Protein AF-A0AAN8JQV7-F1 (afdb_monomer)

Mean predicted aligned error: 6.46 Å

Foldseek 3Di:
DLLVLLLVLDPLCVPQPDPVRVVVSVVVSVVSVVQVVLVVVLLVVVCVPFVWDDDPQKIWGWDADPVLFWIKIWIWGADSNFRFQTDIDIDTDTDDDDCVVVRVVLSVQGGGCSSVSNNVSVNVRSVD

Organism: Patella caerulea (NCBI:txid87958)

Secondary structure (DSSP, 8-state):
-HHHHHHHHS-HHHHH-STTSHHHHHHHHHHHHHHHHHHHHHHHHHHHHH--EEETTEEEEEEEETTTTEEEEEEEE--SS-TTS-EEEEEEEES---GGGTHHHHHT--STTHHHHHHHHHHHHHT-

Nearest PDB structures (foldseek):
  8ppr-assembly1_K  TM=8.477E-01  e=1.031E-04  Homo sapiens
  1phs-assembly1_A  TM=6.779E-01  e=2.663E+00  Phaseolus vulgaris
  6jzw-assembly2_B  TM=2.744E-01  e=1.046E+00  Bacillus subtilis subsp. subtilis str. 168
  1yem-assembly1_A  TM=4.996E-01  e=7.220E+00  Pyrococcus furiosus DSM 3638
  2dc4-assembly1_B  TM=3.889E-01  e=4.385E+00  Pyrococcus horikoshii

pLDDT: mean 84.39, std 7.38, range [56.59, 93.44]

Structure (mmCIF, N/CA/C/O backbone):
data_AF-A0AAN8JQV7-F1
#
_entry.id   AF-A0AAN8JQV7-F1
#
loop_
_atom_site.group_PDB
_atom_site.id
_atom_site.type_symbol
_atom_site.label_atom_id
_atom_site.label_alt_id
_atom_site.label_comp_id
_atom_site.label_asym_id
_atom_site.label_entity_id
_atom_site.label_seq_id
_atom_site.pdbx_PDB_ins_code
_atom_site.Cartn_x
_atom_site.Cartn_y
_atom_site.Cartn_z
_atom_site.occupancy
_atom_site.B_iso_or_equiv
_atom_site.auth_seq_id
_atom_site.auth_comp_id
_atom_site.auth_asym_id
_atom_site.auth_atom_id
_atom_site.pdbx_PDB_model_num
ATOM 1 N N . MET A 1 1 ? -1.887 1.159 -16.035 1.00 77.19 1 MET A N 1
ATOM 2 C CA . MET A 1 1 ? -1.393 2.533 -16.271 1.00 77.19 1 MET A CA 1
ATOM 3 C C . MET A 1 1 ? -0.115 2.802 -15.486 1.00 77.19 1 MET A C 1
ATOM 5 O O . MET A 1 1 ? 0.888 3.054 -16.128 1.00 77.19 1 MET A O 1
ATOM 9 N N . LEU A 1 2 ? -0.090 2.581 -14.161 1.00 82.19 2 LEU A N 1
ATOM 10 C CA . LEU A 1 2 ? 1.068 2.847 -13.283 1.00 82.19 2 LEU A CA 1
ATOM 11 C C . LEU A 1 2 ? 2.449 2.407 -13.824 1.00 82.19 2 LEU A C 1
ATOM 13 O O . LEU A 1 2 ? 3.378 3.201 -13.790 1.00 82.19 2 LEU A O 1
ATOM 17 N N . ALA A 1 3 ? 2.590 1.185 -14.359 1.00 82.88 3 ALA A N 1
ATOM 18 C CA . ALA A 1 3 ? 3.859 0.717 -14.941 1.00 82.88 3 ALA A CA 1
ATOM 19 C C . ALA A 1 3 ? 4.329 1.581 -16.125 1.00 82.88 3 ALA A C 1
ATOM 21 O O . ALA A 1 3 ? 5.499 1.936 -16.216 1.00 82.88 3 ALA A O 1
ATOM 22 N N . VAL A 1 4 ? 3.403 1.939 -17.018 1.00 84.56 4 VAL A N 1
ATOM 23 C CA . VAL A 1 4 ? 3.677 2.770 -18.198 1.00 84.56 4 VAL A CA 1
ATOM 24 C C . VAL A 1 4 ? 4.044 4.185 -17.768 1.00 84.56 4 VAL A C 1
ATOM 26 O O . VAL A 1 4 ? 5.026 4.738 -18.252 1.00 84.56 4 VAL A O 1
ATOM 29 N N . ASP A 1 5 ? 3.295 4.749 -16.822 1.00 85.12 5 ASP A N 1
ATOM 30 C CA . ASP A 1 5 ? 3.543 6.102 -16.322 1.00 85.12 5 ASP A CA 1
ATOM 31 C C . ASP A 1 5 ? 4.878 6.188 -15.571 1.00 85.12 5 ASP A C 1
ATOM 33 O O . ASP A 1 5 ? 5.601 7.168 -15.724 1.00 85.12 5 ASP A O 1
ATOM 37 N N . HIS A 1 6 ? 5.257 5.131 -14.843 1.00 83.38 6 HIS A N 1
ATOM 38 C CA . HIS A 1 6 ? 6.562 5.040 -14.193 1.00 83.38 6 HIS A CA 1
ATOM 39 C C . HIS A 1 6 ? 7.715 4.950 -15.192 1.00 83.38 6 HIS A C 1
ATOM 41 O O . HIS A 1 6 ? 8.700 5.672 -15.055 1.00 83.38 6 HIS A O 1
ATOM 47 N N . LEU A 1 7 ? 7.582 4.132 -16.240 1.00 83.25 7 LEU A N 1
ATOM 48 C CA . LEU A 1 7 ? 8.583 4.065 -17.309 1.00 83.25 7 LEU A CA 1
ATOM 49 C C . LEU A 1 7 ? 8.718 5.404 -18.049 1.00 83.25 7 LEU A C 1
ATOM 51 O O . LEU A 1 7 ? 9.831 5.817 -18.356 1.00 83.25 7 LEU A O 1
ATOM 55 N N . ASN A 1 8 ? 7.609 6.110 -18.286 1.00 81.75 8 ASN A N 1
ATOM 56 C CA . ASN A 1 8 ? 7.616 7.431 -18.919 1.00 81.75 8 ASN A CA 1
ATOM 57 C C . ASN A 1 8 ? 8.218 8.526 -18.025 1.00 81.75 8 ASN A C 1
ATOM 59 O O . ASN A 1 8 ? 8.789 9.487 -18.539 1.00 81.75 8 ASN A O 1
ATOM 63 N N . ALA A 1 9 ? 8.085 8.402 -16.702 1.00 79.88 9 ALA A N 1
ATOM 64 C CA . ALA A 1 9 ? 8.686 9.324 -15.741 1.00 79.88 9 ALA A CA 1
ATOM 65 C C . ALA A 1 9 ? 10.207 9.131 -15.607 1.00 79.88 9 ALA A C 1
ATOM 67 O O . ALA A 1 9 ? 10.913 10.046 -15.175 1.00 79.88 9 ALA A O 1
ATOM 68 N N . GLN A 1 10 ? 10.729 7.961 -15.983 1.00 75.88 10 GLN A N 1
ATOM 69 C CA . GLN A 1 10 ? 12.160 7.696 -15.985 1.00 75.88 10 GLN A CA 1
ATOM 70 C C . GLN A 1 10 ? 12.830 8.247 -17.261 1.00 75.88 10 GLN A C 1
ATOM 72 O O . GLN A 1 10 ? 12.287 8.125 -18.360 1.00 75.88 10 GLN A O 1
ATOM 77 N N . PRO A 1 11 ? 14.051 8.807 -17.173 1.00 72.75 11 PRO A N 1
ATOM 78 C CA . PRO A 1 11 ? 14.809 9.300 -18.327 1.00 72.75 11 PRO A CA 1
ATOM 79 C C . PRO A 1 11 ? 15.419 8.153 -19.166 1.00 72.75 11 PRO A C 1
ATOM 81 O O . PRO A 1 11 ? 16.598 8.168 -19.514 1.00 72.75 11 PRO A O 1
ATOM 84 N N . LEU A 1 12 ? 14.620 7.137 -19.509 1.00 72.38 12 LEU A N 1
ATOM 85 C CA . LEU A 1 12 ? 15.073 5.904 -20.162 1.00 72.38 12 LEU A CA 1
ATOM 86 C C . LEU A 1 12 ? 15.687 6.168 -21.541 1.00 72.38 12 LEU A C 1
ATOM 88 O O . LEU A 1 12 ? 16.734 5.621 -21.882 1.00 72.38 12 LEU A O 1
ATOM 92 N N . LEU A 1 13 ? 15.068 7.050 -22.330 1.00 63.50 13 LEU A N 1
ATOM 93 C CA . LEU A 1 13 ? 15.554 7.379 -23.671 1.00 63.50 13 LEU A CA 1
ATOM 94 C C . LEU A 1 13 ? 16.912 8.086 -23.631 1.00 63.50 13 LEU A C 1
ATOM 96 O O . LEU A 1 13 ? 17.792 7.750 -24.416 1.00 63.50 13 LEU A O 1
ATOM 100 N N . SER A 1 14 ? 17.117 9.029 -22.711 1.00 65.19 14 SER A N 1
ATOM 101 C CA . SER A 1 14 ? 18.395 9.744 -22.606 1.00 65.19 14 SER A CA 1
ATOM 102 C C . SER A 1 14 ? 19.500 8.896 -21.968 1.00 65.19 14 SER A C 1
ATOM 104 O O . SER A 1 14 ? 20.675 9.137 -22.242 1.00 65.19 14 SER A O 1
ATOM 106 N N . GLN A 1 15 ? 19.153 7.883 -21.167 1.00 65.62 15 GLN A N 1
ATOM 107 C CA . GLN A 1 15 ? 20.118 6.999 -20.504 1.00 65.62 15 GLN A CA 1
ATOM 108 C C . GLN A 1 15 ? 20.526 5.771 -21.333 1.00 65.62 15 GLN A C 1
ATOM 110 O O . GLN A 1 15 ? 21.674 5.332 -21.229 1.00 65.62 15 GLN A O 1
ATOM 115 N N . TYR A 1 16 ? 19.644 5.226 -22.176 1.00 69.31 16 TYR A N 1
ATOM 116 C CA . TYR A 1 16 ? 19.858 3.922 -22.826 1.00 69.31 16 TYR A CA 1
ATOM 117 C C . TYR A 1 16 ? 19.873 3.963 -24.368 1.00 69.31 16 TYR A C 1
ATOM 119 O O . TYR A 1 16 ? 19.743 2.927 -25.018 1.00 69.31 16 TYR A O 1
ATOM 127 N N . LEU A 1 17 ? 20.092 5.133 -24.980 1.00 63.53 17 LEU A N 1
ATOM 128 C CA . LEU A 1 17 ? 20.268 5.269 -26.435 1.00 63.53 17 LEU A CA 1
ATOM 129 C C . LEU A 1 17 ? 21.515 4.506 -26.945 1.00 63.53 17 LEU A C 1
ATOM 131 O O . LEU A 1 17 ? 22.647 4.841 -26.598 1.00 63.53 17 LEU A O 1
ATOM 135 N N . GLY A 1 18 ? 21.298 3.502 -27.807 1.00 62.22 18 GLY A N 1
ATOM 136 C CA . GLY A 1 18 ? 22.336 2.733 -28.517 1.00 62.22 18 GLY A CA 1
ATOM 137 C C . GLY A 1 18 ? 22.168 1.208 -28.394 1.00 62.22 18 GLY A C 1
ATOM 138 O O . GLY A 1 18 ? 21.790 0.703 -27.342 1.00 62.22 18 GLY A O 1
ATOM 139 N N . GLN A 1 19 ? 22.472 0.449 -29.459 1.00 56.59 19 GLN A N 1
ATOM 140 C CA . GLN A 1 19 ? 22.251 -1.014 -29.537 1.00 56.59 19 GLN A CA 1
ATOM 141 C C . GLN A 1 19 ? 22.921 -1.830 -28.408 1.00 56.59 19 GLN A C 1
ATOM 143 O O . GLN A 1 19 ? 22.457 -2.919 -28.085 1.00 56.59 19 GLN A O 1
ATOM 148 N 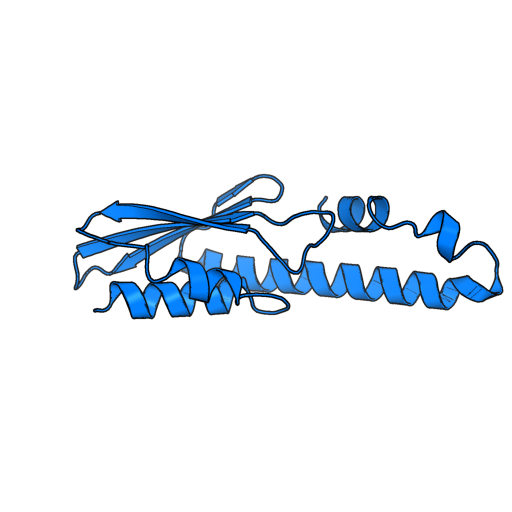N . THR A 1 20 ? 23.968 -1.305 -27.764 1.00 60.88 20 THR A N 1
ATOM 149 C CA . THR A 1 20 ? 24.687 -1.953 -26.651 1.00 60.88 20 THR A CA 1
ATOM 150 C C . THR A 1 20 ? 24.021 -1.799 -25.280 1.00 60.88 20 THR A C 1
ATOM 152 O O . THR A 1 20 ? 24.444 -2.459 -24.335 1.00 60.88 20 THR A O 1
ATOM 155 N N . ARG A 1 21 ? 22.982 -0.965 -25.146 1.00 71.25 21 ARG A N 1
ATOM 156 C CA . ARG A 1 21 ? 22.267 -0.720 -23.877 1.00 71.25 21 ARG A CA 1
ATOM 157 C C . ARG A 1 21 ? 20.858 -1.316 -23.832 1.00 71.25 21 ARG A C 1
ATOM 159 O O . ARG A 1 21 ? 20.188 -1.216 -22.809 1.00 71.25 21 ARG A O 1
ATOM 166 N N . LEU A 1 22 ? 20.431 -1.987 -24.905 1.00 76.81 22 LEU A N 1
ATOM 167 C CA . LEU A 1 22 ? 19.124 -2.644 -24.981 1.00 76.81 22 LEU A CA 1
ATOM 168 C C . LEU A 1 22 ? 18.898 -3.689 -23.867 1.00 76.81 22 LEU A C 1
ATOM 170 O O . LEU A 1 22 ? 17.816 -3.664 -23.287 1.00 76.81 22 LEU A O 1
ATOM 174 N N . PRO A 1 23 ? 19.873 -4.550 -23.500 1.00 82.75 23 PRO A N 1
ATOM 175 C CA . PRO A 1 23 ? 19.685 -5.477 -22.381 1.00 82.75 23 PRO A CA 1
ATOM 176 C C . PRO A 1 23 ? 19.421 -4.754 -21.054 1.00 82.75 23 PRO A C 1
ATOM 178 O O . PRO A 1 23 ? 18.493 -5.109 -20.344 1.00 82.75 23 PRO A O 1
ATOM 181 N N . GLN A 1 24 ? 20.152 -3.670 -20.777 1.00 81.44 24 GLN A N 1
ATOM 182 C CA . GLN A 1 24 ? 19.977 -2.877 -19.553 1.00 81.44 24 GLN A CA 1
ATOM 183 C C . GLN A 1 24 ? 18.601 -2.205 -19.496 1.00 81.44 24 GLN A C 1
ATOM 185 O O . GLN A 1 24 ? 17.994 -2.121 -18.434 1.00 81.44 24 GLN A O 1
ATOM 190 N N . LEU A 1 25 ? 18.092 -1.742 -20.641 1.00 82.62 25 LEU A N 1
ATOM 191 C CA . LEU A 1 25 ? 16.735 -1.209 -20.732 1.00 82.62 25 LEU A CA 1
ATOM 192 C C . LEU A 1 25 ? 15.685 -2.294 -20.450 1.00 82.62 25 LEU A C 1
ATOM 194 O O . LEU A 1 25 ? 14.712 -2.028 -19.749 1.00 82.62 25 LEU A O 1
ATOM 198 N N . LEU A 1 26 ? 15.877 -3.506 -20.983 1.00 84.19 26 LEU A N 1
ATOM 199 C CA . LEU A 1 26 ? 14.982 -4.637 -20.725 1.00 84.19 26 LEU A CA 1
ATOM 200 C C . LEU A 1 26 ? 15.001 -5.054 -19.252 1.00 84.19 26 LEU A C 1
ATOM 202 O O . LEU A 1 26 ? 13.935 -5.337 -18.713 1.00 84.19 26 LEU A O 1
ATOM 206 N N . ASP A 1 27 ? 16.164 -5.021 -18.597 1.00 86.62 27 ASP A N 1
ATOM 207 C CA . ASP A 1 27 ? 16.284 -5.288 -17.160 1.00 86.62 27 ASP A CA 1
ATOM 208 C C . ASP A 1 27 ? 15.477 -4.267 -16.343 1.00 86.62 27 ASP A C 1
ATOM 210 O O . ASP A 1 27 ? 14.659 -4.652 -15.509 1.00 86.62 27 ASP A O 1
ATOM 214 N N . VAL A 1 28 ? 15.607 -2.968 -16.648 1.00 83.88 28 VAL A N 1
ATOM 215 C CA . VAL A 1 28 ? 14.834 -1.908 -15.974 1.00 83.88 28 VAL A CA 1
ATOM 216 C C . VAL A 1 28 ? 13.331 -2.089 -16.192 1.00 83.88 28 VAL A C 1
ATOM 218 O O . VAL A 1 28 ? 12.551 -2.011 -15.244 1.00 83.88 28 VAL A O 1
ATOM 221 N N . VAL A 1 29 ? 12.902 -2.364 -17.427 1.00 86.19 29 VAL A N 1
ATOM 222 C CA . VAL A 1 29 ? 11.485 -2.619 -17.726 1.00 86.19 29 VAL A CA 1
ATOM 223 C C . VAL A 1 29 ? 10.985 -3.850 -16.969 1.00 86.19 29 VAL A C 1
ATOM 225 O O . VAL A 1 29 ? 9.902 -3.802 -16.385 1.00 86.19 29 VAL A O 1
ATOM 228 N N . SER A 1 30 ? 11.768 -4.929 -16.938 1.00 88.00 30 SER A N 1
ATOM 229 C CA . SER A 1 30 ? 11.435 -6.151 -16.205 1.00 88.00 30 SER A CA 1
ATOM 230 C C . SER A 1 30 ? 11.274 -5.875 -14.710 1.00 88.00 30 SER A C 1
ATOM 232 O O . SER A 1 30 ? 10.275 -6.280 -14.119 1.00 88.00 30 SER A O 1
ATOM 234 N N . ASP A 1 31 ? 12.193 -5.124 -14.104 1.00 87.50 31 ASP A N 1
ATOM 235 C CA . ASP A 1 31 ? 12.137 -4.768 -12.684 1.00 87.50 31 ASP A CA 1
ATOM 236 C C . ASP A 1 31 ? 10.905 -3.924 -12.337 1.00 87.50 31 ASP A C 1
ATOM 238 O O . ASP A 1 31 ? 10.255 -4.153 -11.307 1.00 87.50 31 ASP A O 1
ATOM 242 N N . VAL A 1 32 ? 10.537 -2.979 -13.207 1.00 86.62 32 VAL A N 1
ATOM 243 C CA . VAL A 1 32 ? 9.314 -2.180 -13.051 1.00 86.62 32 VAL A CA 1
ATOM 244 C C . VAL A 1 32 ? 8.074 -3.065 -13.137 1.00 86.62 32 VAL A C 1
ATOM 246 O O . VAL A 1 32 ? 7.201 -2.982 -12.270 1.00 86.62 32 VAL A O 1
ATOM 249 N N . MET A 1 33 ? 8.000 -3.941 -14.141 1.00 87.50 33 MET A N 1
ATOM 250 C CA . MET A 1 33 ? 6.863 -4.847 -14.322 1.00 87.50 33 MET A CA 1
ATOM 251 C C . MET A 1 33 ? 6.719 -5.802 -13.135 1.00 87.50 33 MET A C 1
ATOM 253 O O . MET A 1 33 ? 5.625 -5.916 -12.584 1.00 87.50 33 MET A O 1
ATOM 257 N N . CYS A 1 34 ? 7.819 -6.395 -12.665 1.00 88.44 34 CYS A N 1
ATOM 258 C CA . CYS A 1 34 ? 7.824 -7.231 -11.468 1.00 88.44 34 CYS A CA 1
ATOM 259 C C . CYS A 1 34 ? 7.394 -6.453 -10.217 1.00 88.44 34 CYS A C 1
ATOM 261 O O . CYS A 1 34 ? 6.701 -6.989 -9.352 1.00 88.44 34 CYS A O 1
ATOM 263 N N . SER A 1 35 ? 7.793 -5.189 -10.077 1.00 86.31 35 SER A N 1
ATOM 264 C CA . SER A 1 35 ? 7.397 -4.366 -8.927 1.00 86.31 35 SER A CA 1
ATOM 265 C C . SER A 1 35 ? 5.895 -4.078 -8.929 1.00 86.31 35 SER A C 1
ATOM 267 O O . SER A 1 35 ? 5.239 -4.231 -7.900 1.00 86.31 35 SER A O 1
ATOM 269 N N . VAL A 1 36 ? 5.332 -3.743 -10.091 1.00 87.31 36 VAL A N 1
ATOM 270 C CA . VAL A 1 36 ? 3.890 -3.502 -10.243 1.00 87.31 36 VAL A CA 1
ATOM 271 C C . VAL A 1 36 ? 3.081 -4.786 -10.061 1.00 87.31 36 VAL A C 1
ATOM 273 O O . VAL A 1 36 ? 2.053 -4.758 -9.390 1.00 87.31 36 VAL A O 1
ATOM 276 N N . GLU A 1 37 ? 3.550 -5.920 -10.582 1.00 88.38 37 GLU A N 1
ATOM 277 C CA . GLU A 1 37 ? 2.913 -7.224 -10.367 1.00 88.38 37 GLU A CA 1
ATOM 278 C C . GLU A 1 37 ? 2.850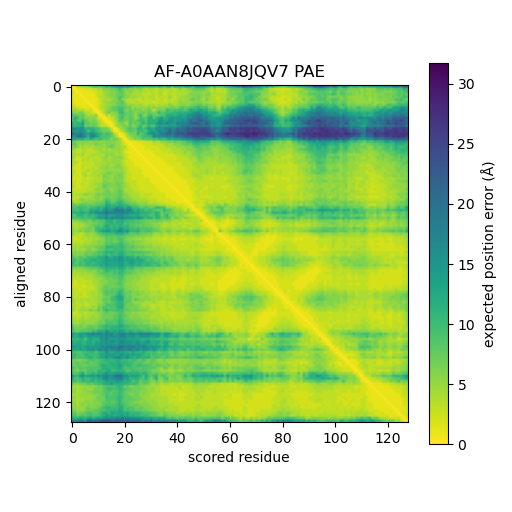 -7.588 -8.876 1.00 88.38 37 GLU A C 1
ATOM 280 O O . GLU A 1 37 ? 1.815 -8.037 -8.385 1.00 88.38 37 GLU A O 1
ATOM 285 N N . ASN A 1 38 ? 3.922 -7.328 -8.122 1.00 86.69 38 ASN A N 1
ATOM 286 C CA . ASN A 1 38 ? 3.926 -7.539 -6.674 1.00 86.69 38 ASN A CA 1
ATOM 287 C C . ASN A 1 38 ? 2.905 -6.648 -5.954 1.00 86.69 38 ASN A C 1
ATOM 289 O O . ASN A 1 38 ? 2.194 -7.141 -5.080 1.00 86.69 38 ASN A O 1
ATOM 293 N N . ILE A 1 39 ? 2.788 -5.372 -6.342 1.00 87.44 39 ILE A N 1
ATOM 294 C CA . ILE A 1 39 ? 1.766 -4.468 -5.791 1.00 87.44 39 ILE A CA 1
ATOM 295 C C . ILE A 1 39 ? 0.366 -5.022 -6.075 1.00 87.44 39 ILE A C 1
ATOM 297 O O . ILE A 1 39 ? -0.446 -5.099 -5.160 1.00 87.44 39 ILE A O 1
ATOM 301 N N . ILE A 1 40 ? 0.090 -5.457 -7.309 1.00 87.31 40 ILE A N 1
ATOM 302 C CA . ILE A 1 40 ? -1.206 -6.044 -7.685 1.00 87.31 40 ILE A CA 1
ATOM 303 C C . ILE A 1 40 ? -1.507 -7.279 -6.830 1.00 87.31 40 ILE A C 1
ATOM 305 O O . ILE A 1 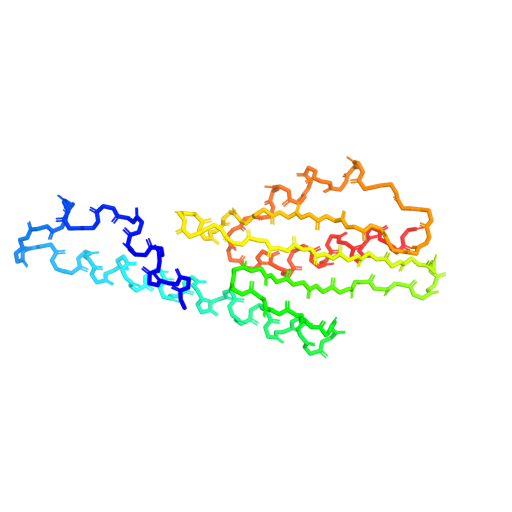40 ? -2.589 -7.377 -6.259 1.00 87.31 40 ILE A O 1
ATOM 309 N N . ASN A 1 41 ? -0.542 -8.187 -6.681 1.00 87.75 41 ASN A N 1
ATOM 310 C CA . ASN A 1 41 ? -0.705 -9.388 -5.864 1.00 87.75 41 ASN A CA 1
ATOM 311 C C . ASN A 1 41 ? -0.980 -9.062 -4.389 1.00 87.75 41 ASN A C 1
ATOM 313 O O . ASN A 1 41 ? -1.785 -9.740 -3.746 1.00 87.75 41 ASN A O 1
ATOM 317 N N . ASP A 1 42 ? -0.335 -8.030 -3.845 1.00 86.25 42 ASP A N 1
ATOM 318 C CA . ASP A 1 42 ? -0.598 -7.562 -2.486 1.00 86.25 42 ASP A CA 1
ATOM 319 C C . ASP A 1 42 ? -1.998 -6.948 -2.359 1.00 86.25 42 ASP A C 1
ATOM 321 O O . ASP A 1 42 ? -2.703 -7.254 -1.398 1.00 86.25 42 ASP A O 1
ATOM 325 N N . VAL A 1 43 ? -2.430 -6.141 -3.334 1.00 86.69 43 VAL A N 1
ATOM 326 C CA . VAL A 1 43 ? -3.784 -5.568 -3.370 1.00 86.69 43 VAL A CA 1
ATOM 327 C C . VAL A 1 43 ? -4.840 -6.671 -3.425 1.00 86.69 43 VAL A C 1
ATOM 329 O O . VAL A 1 43 ? -5.745 -6.672 -2.595 1.00 86.69 43 VAL A O 1
ATOM 332 N N . CYS A 1 44 ? -4.712 -7.633 -4.344 1.00 85.25 44 CYS A N 1
ATOM 333 C CA . CYS A 1 44 ? -5.680 -8.721 -4.510 1.00 85.25 44 CYS A CA 1
ATOM 334 C C . CYS A 1 44 ? -5.861 -9.535 -3.222 1.00 85.25 44 CYS A C 1
ATOM 336 O O . CYS A 1 44 ? -6.980 -9.856 -2.844 1.00 85.25 44 CYS A O 1
ATOM 338 N N . ARG A 1 45 ? -4.772 -9.807 -2.493 1.00 82.88 45 ARG A N 1
ATOM 339 C CA . ARG A 1 45 ? -4.838 -10.520 -1.205 1.00 82.88 45 ARG A CA 1
ATOM 340 C C . ARG A 1 45 ? -5.581 -9.747 -0.117 1.00 82.88 45 ARG A C 1
ATOM 342 O O . ARG A 1 45 ? -6.147 -10.358 0.787 1.00 82.88 45 ARG A O 1
ATOM 349 N N . VAL A 1 46 ? -5.509 -8.418 -0.146 1.00 82.50 46 VAL A N 1
ATOM 350 C CA . VAL A 1 46 ? -6.209 -7.551 0.812 1.00 82.50 46 VAL A CA 1
ATOM 351 C C . VAL A 1 46 ? -7.672 -7.379 0.407 1.00 82.50 46 VAL A C 1
ATOM 353 O O . VAL A 1 46 ? -8.532 -7.312 1.284 1.00 82.50 46 VAL A O 1
ATOM 356 N N . ASP A 1 47 ? -7.970 -7.367 -0.892 1.00 80.50 47 ASP A N 1
ATOM 357 C CA . ASP A 1 47 ? -9.334 -7.242 -1.414 1.00 80.50 47 ASP A CA 1
ATOM 358 C C . ASP A 1 47 ? -10.253 -8.365 -0.927 1.00 80.50 47 ASP A C 1
ATOM 360 O O . ASP A 1 47 ? -11.328 -8.082 -0.394 1.00 80.50 47 ASP A O 1
ATOM 364 N N . ASP A 1 48 ? -9.755 -9.607 -0.945 1.00 74.94 48 ASP A N 1
ATOM 365 C CA . ASP A 1 48 ? -10.453 -10.792 -0.425 1.00 74.94 48 ASP A CA 1
ATOM 366 C C . ASP A 1 48 ? -10.965 -10.624 1.022 1.00 74.94 48 ASP A C 1
ATOM 368 O O . ASP A 1 48 ? -11.879 -11.329 1.453 1.00 74.94 48 ASP A O 1
ATOM 372 N N . GLN A 1 49 ? -10.367 -9.715 1.801 1.00 75.19 49 GLN A N 1
ATOM 373 C CA . GLN A 1 49 ? -10.632 -9.552 3.231 1.00 75.19 49 GLN A CA 1
ATOM 374 C C . GLN A 1 49 ? -11.229 -8.189 3.616 1.00 75.19 49 GLN A C 1
ATOM 376 O O . GLN A 1 49 ? -11.925 -8.111 4.629 1.00 75.19 49 GLN A O 1
ATOM 381 N N . TYR A 1 50 ? -10.960 -7.118 2.860 1.00 81.31 50 TYR A N 1
ATOM 382 C CA . TYR A 1 50 ? -11.239 -5.739 3.300 1.00 81.31 50 TYR A CA 1
ATOM 383 C C . TYR A 1 50 ? -12.048 -4.887 2.319 1.00 81.31 50 TYR A C 1
ATOM 385 O O . TYR A 1 50 ? -12.258 -3.708 2.620 1.00 81.31 50 TYR A O 1
ATOM 393 N N . MET A 1 51 ? -12.536 -5.465 1.210 1.00 82.88 51 MET A N 1
ATOM 394 C CA . MET A 1 51 ? -13.261 -4.758 0.142 1.00 82.88 51 MET A CA 1
ATOM 395 C C . MET A 1 51 ? -12.486 -3.522 -0.323 1.00 82.88 51 MET A C 1
ATOM 397 O O . MET A 1 51 ? -12.744 -2.393 0.111 1.00 82.88 51 MET A O 1
ATOM 401 N N . VAL A 1 52 ? -11.488 -3.758 -1.165 1.00 87.94 52 VAL A N 1
ATOM 402 C CA . VAL A 1 52 ? -10.598 -2.719 -1.661 1.00 87.94 52 VAL A CA 1
ATOM 403 C C . VAL A 1 52 ? -11.283 -1.952 -2.793 1.00 87.94 52 VAL A C 1
ATOM 405 O O . VAL A 1 52 ? -11.788 -2.529 -3.750 1.00 87.94 52 VAL A O 1
ATOM 408 N N . ASP A 1 53 ? -11.263 -0.625 -2.706 1.00 88.69 53 ASP A N 1
ATOM 409 C CA . ASP A 1 53 ? -11.619 0.269 -3.805 1.00 88.69 53 ASP A CA 1
ATOM 410 C C . ASP A 1 53 ? -10.338 0.783 -4.476 1.00 88.69 53 ASP A C 1
ATOM 412 O O . ASP A 1 53 ? -9.420 1.265 -3.804 1.00 88.69 53 ASP A O 1
ATOM 416 N N . ILE A 1 54 ? -10.259 0.662 -5.802 1.00 86.69 54 ILE A N 1
ATOM 417 C CA . ILE A 1 54 ? -9.085 1.050 -6.590 1.00 86.69 54 ILE A CA 1
ATOM 418 C C . ILE A 1 54 ? -9.482 2.169 -7.547 1.00 86.69 54 ILE A C 1
ATOM 420 O O . ILE A 1 54 ? -10.290 1.981 -8.454 1.00 86.69 54 ILE A O 1
ATOM 424 N N . GLN A 1 55 ? -8.846 3.327 -7.390 1.00 86.25 55 GLN A N 1
ATOM 425 C CA . GLN A 1 55 ? -9.069 4.504 -8.222 1.00 86.25 55 GLN A CA 1
ATOM 426 C C . GLN A 1 55 ? -7.732 5.025 -8.755 1.00 86.25 55 GLN A C 1
ATOM 428 O O . GLN A 1 55 ? -6.955 5.635 -8.027 1.00 86.25 55 GLN A O 1
ATOM 433 N N . GLN A 1 56 ? -7.459 4.807 -10.046 1.00 84.62 56 GLN A N 1
ATOM 434 C CA . GLN A 1 56 ? -6.198 5.184 -10.708 1.00 84.62 56 GLN A CA 1
ATOM 435 C C . GLN A 1 56 ? -4.945 4.621 -10.005 1.00 84.62 56 GLN A C 1
ATOM 437 O O . GLN A 1 56 ? -4.599 3.462 -10.221 1.00 84.62 56 GLN A O 1
ATOM 442 N N . TYR A 1 57 ? -4.264 5.434 -9.189 1.00 88.44 57 TYR A N 1
ATOM 443 C CA . TYR A 1 57 ? -3.072 5.067 -8.407 1.00 88.44 57 TYR A CA 1
ATOM 444 C C . TYR A 1 57 ? -3.354 4.971 -6.907 1.00 88.44 57 TYR A C 1
ATOM 446 O O . TYR A 1 57 ? -2.433 4.904 -6.096 1.00 88.44 57 TYR A O 1
ATOM 454 N N . ARG A 1 58 ? -4.627 5.021 -6.526 1.00 90.38 58 ARG A N 1
ATOM 455 C CA . ARG A 1 58 ? -5.067 5.048 -5.144 1.00 90.38 58 ARG A CA 1
ATOM 456 C C . ARG A 1 58 ? -5.791 3.755 -4.809 1.00 90.38 58 ARG A C 1
ATOM 458 O O . ARG A 1 58 ? -6.673 3.320 -5.543 1.00 90.38 58 ARG A O 1
ATOM 465 N N . VAL A 1 59 ? -5.391 3.156 -3.698 1.00 91.38 59 VAL A N 1
ATOM 466 C CA . VAL A 1 59 ? -5.953 1.931 -3.140 1.00 91.38 59 VAL A CA 1
ATOM 467 C C . VAL A 1 59 ? -6.537 2.278 -1.783 1.00 91.38 59 VAL A C 1
ATOM 469 O O . VAL A 1 59 ? -5.842 2.803 -0.911 1.00 91.38 59 VAL A O 1
ATOM 472 N N . GLU A 1 60 ? -7.822 2.010 -1.605 1.00 93.38 60 GLU A N 1
ATOM 473 C CA . GLU A 1 60 ? -8.556 2.340 -0.393 1.00 93.38 60 GLU A CA 1
ATOM 474 C C . GLU A 1 60 ? -9.176 1.093 0.209 1.00 93.38 60 GLU A C 1
ATOM 476 O O . GLU A 1 60 ? -9.818 0.316 -0.484 1.00 93.38 60 GLU A O 1
ATOM 481 N N . PHE A 1 61 ? -9.045 0.917 1.517 1.00 93.06 61 PHE A N 1
ATOM 482 C CA . PHE A 1 61 ? -9.702 -0.180 2.222 1.00 93.06 61 PHE A CA 1
ATOM 483 C C . PHE A 1 61 ? -10.023 0.214 3.657 1.00 93.06 61 PHE A C 1
ATOM 485 O O . PHE A 1 61 ? -9.474 1.172 4.205 1.00 93.06 61 PHE A O 1
ATOM 492 N N . ASN A 1 62 ? -10.958 -0.504 4.274 1.00 91.25 62 ASN A N 1
ATOM 493 C CA . ASN A 1 62 ? -11.366 -0.240 5.648 1.00 91.25 62 ASN A CA 1
ATOM 494 C C . ASN A 1 62 ? -10.874 -1.355 6.559 1.00 91.25 62 ASN A C 1
ATOM 496 O O . ASN A 1 62 ? -11.191 -2.515 6.328 1.00 91.25 62 ASN A O 1
ATOM 500 N N . VAL A 1 63 ? -10.201 -0.999 7.648 1.00 91.12 63 VAL A N 1
ATOM 501 C CA . VAL A 1 63 ? -9.851 -1.946 8.709 1.00 91.12 63 VAL A CA 1
ATOM 502 C C . VAL A 1 63 ? -10.814 -1.730 9.874 1.00 91.12 63 VAL A C 1
ATOM 504 O O . VAL A 1 63 ? -10.935 -0.619 10.397 1.00 91.12 63 VAL A O 1
ATOM 507 N N . LEU A 1 64 ? -11.535 -2.787 10.252 1.00 90.38 64 LEU A N 1
ATOM 508 C CA . LEU A 1 64 ? -12.521 -2.791 11.331 1.00 90.38 64 LEU A CA 1
ATOM 509 C C . LEU A 1 64 ? -12.096 -3.789 12.405 1.00 90.38 64 LEU A C 1
ATOM 511 O O . LEU A 1 64 ? -11.852 -4.956 12.111 1.00 90.38 64 LEU A O 1
ATOM 515 N N . ASN A 1 65 ? -12.100 -3.350 13.659 1.00 89.19 65 ASN A N 1
ATOM 516 C CA . ASN A 1 65 ? -12.016 -4.234 14.808 1.00 89.19 65 ASN A CA 1
ATOM 517 C C . ASN A 1 65 ? -13.299 -4.128 15.632 1.00 89.19 65 ASN A C 1
ATOM 519 O O . ASN A 1 65 ? -13.602 -3.096 16.227 1.00 89.19 65 ASN A O 1
ATOM 523 N N . ILE A 1 66 ? -14.060 -5.223 15.654 1.00 87.44 66 ILE A N 1
ATOM 524 C CA . ILE A 1 66 ? -15.359 -5.299 16.329 1.00 87.44 66 ILE A CA 1
ATOM 525 C C . ILE A 1 66 ? -15.189 -5.302 17.855 1.00 87.44 66 ILE A C 1
ATOM 527 O O . ILE A 1 66 ? -16.028 -4.744 18.553 1.00 87.44 66 ILE A O 1
ATOM 531 N N . LYS A 1 67 ? -14.097 -5.877 18.383 1.00 88.81 67 LYS A N 1
ATOM 532 C CA . LYS A 1 67 ? -13.867 -5.972 19.835 1.00 88.81 67 LYS A CA 1
ATOM 533 C C . LYS A 1 67 ? -13.641 -4.601 20.464 1.00 88.81 67 LYS A C 1
ATOM 535 O O . LYS A 1 67 ? -14.145 -4.338 21.548 1.00 88.81 67 LYS A O 1
ATOM 540 N N . THR A 1 68 ? -12.895 -3.744 19.774 1.00 88.38 68 THR A N 1
ATOM 541 C CA . THR A 1 68 ? -12.590 -2.377 20.219 1.00 88.38 68 THR A CA 1
ATOM 542 C C . THR A 1 68 ? -13.544 -1.337 19.629 1.00 88.38 68 THR A C 1
ATOM 544 O O . THR A 1 68 ? -13.461 -0.168 19.991 1.00 88.38 68 THR A O 1
ATOM 547 N N . VAL A 1 69 ? -14.462 -1.748 18.742 1.00 91.06 69 VAL A N 1
ATOM 548 C CA . VAL A 1 69 ? -15.406 -0.875 18.017 1.00 91.06 69 VAL A CA 1
ATOM 549 C C . VAL A 1 69 ? -14.669 0.266 17.297 1.00 91.06 69 VAL A C 1
ATOM 551 O O . VAL A 1 69 ? -15.077 1.426 17.312 1.00 91.06 69 VAL A O 1
ATOM 554 N N . LYS A 1 70 ? -13.541 -0.069 16.665 1.00 91.94 70 LYS A N 1
ATOM 555 C CA . LYS A 1 70 ? -12.673 0.877 15.953 1.00 91.94 70 LYS A CA 1
ATOM 556 C C . LYS A 1 70 ? -12.703 0.601 14.458 1.00 91.94 70 LYS A C 1
ATOM 558 O O . LYS A 1 70 ? -12.547 -0.543 14.032 1.00 91.94 70 LYS A O 1
ATOM 563 N N . LYS A 1 71 ? -12.867 1.651 13.650 1.00 92.12 71 LYS A N 1
ATOM 564 C CA . LYS A 1 71 ? -12.791 1.580 12.183 1.00 92.12 71 LYS A CA 1
ATOM 565 C C . LYS A 1 71 ? -11.888 2.682 11.648 1.00 92.12 71 LYS A C 1
ATOM 567 O O . LYS A 1 71 ? -12.114 3.856 11.942 1.00 92.12 71 LYS A O 1
ATOM 572 N N . ILE A 1 72 ? -10.926 2.309 10.809 1.00 92.81 72 ILE A N 1
ATOM 573 C CA . ILE A 1 72 ? -10.036 3.231 10.093 1.00 92.81 72 ILE A CA 1
ATOM 574 C C . ILE A 1 72 ? -10.148 2.955 8.599 1.00 92.81 72 ILE A C 1
ATOM 576 O O . ILE A 1 72 ? -10.144 1.802 8.170 1.00 92.81 72 ILE A O 1
ATOM 580 N N . LYS A 1 73 ? -10.229 4.019 7.806 1.00 92.94 73 LYS A N 1
ATOM 581 C CA . LYS A 1 73 ? -10.048 3.957 6.361 1.00 92.94 73 LYS A CA 1
ATOM 582 C C . LYS A 1 73 ? -8.585 4.228 6.025 1.00 92.94 73 LYS A C 1
ATOM 584 O O . LYS A 1 73 ? -8.023 5.223 6.480 1.00 92.94 73 LYS A O 1
ATOM 589 N N . VAL A 1 74 ? -7.997 3.337 5.242 1.00 93.31 74 VAL A N 1
ATOM 590 C CA . VAL A 1 74 ? -6.608 3.386 4.785 1.00 93.31 74 VAL A CA 1
ATOM 591 C C . VAL A 1 74 ? -6.611 3.809 3.333 1.00 93.31 74 VAL A C 1
ATOM 593 O O . VAL A 1 74 ? -7.396 3.284 2.545 1.00 93.31 74 VAL A O 1
ATOM 596 N N . ILE A 1 75 ? -5.768 4.777 2.996 1.00 93.44 75 ILE A N 1
ATOM 597 C CA . ILE A 1 75 ? -5.646 5.322 1.650 1.00 93.44 75 ILE A CA 1
ATOM 598 C C . ILE A 1 75 ? -4.171 5.251 1.269 1.00 93.44 75 ILE A C 1
ATOM 600 O O . ILE A 1 75 ? -3.348 5.964 1.834 1.00 93.44 75 ILE A O 1
ATOM 604 N N . VAL A 1 76 ? -3.839 4.389 0.314 1.00 92.81 76 VAL A N 1
ATOM 605 C CA . VAL A 1 76 ? -2.482 4.224 -0.213 1.00 92.81 76 VAL A CA 1
ATOM 606 C C . VAL A 1 76 ? -2.443 4.836 -1.607 1.00 92.81 76 VAL A C 1
ATOM 608 O O . VAL A 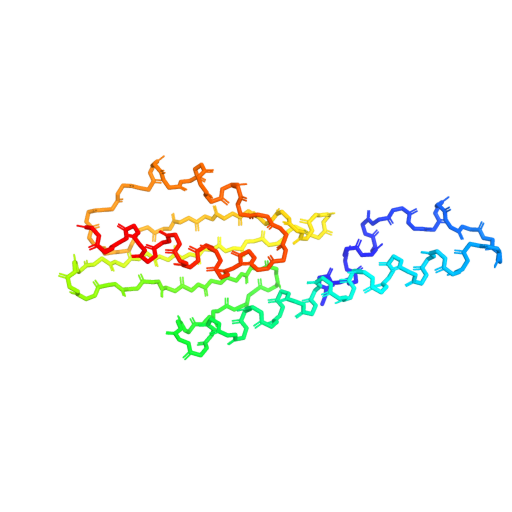1 76 ? -3.188 4.409 -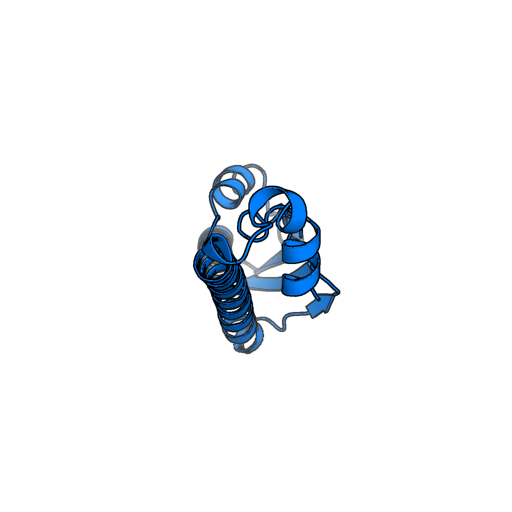2.484 1.00 92.81 76 VAL A O 1
ATOM 611 N N . THR A 1 77 ? -1.606 5.847 -1.816 1.00 92.12 77 THR A N 1
ATOM 612 C CA . THR A 1 77 ? -1.458 6.540 -3.102 1.00 92.12 77 THR A CA 1
ATOM 613 C C . THR A 1 77 ? -0.068 6.278 -3.664 1.00 92.12 77 THR A C 1
ATOM 615 O O . THR A 1 77 ? 0.927 6.720 -3.092 1.00 92.12 77 THR A O 1
ATOM 618 N N . PHE A 1 78 ? 0.005 5.564 -4.783 1.00 90.00 78 PHE A N 1
ATOM 619 C CA . PHE A 1 78 ? 1.254 5.278 -5.481 1.00 90.00 78 PHE A CA 1
ATOM 620 C C . PHE A 1 78 ? 1.674 6.474 -6.338 1.00 90.00 78 PHE A C 1
ATOM 622 O O . PHE A 1 78 ? 0.878 6.990 -7.123 1.00 90.00 78 PHE A O 1
ATOM 629 N N . ASP A 1 79 ? 2.928 6.900 -6.198 1.00 87.94 79 ASP A N 1
ATOM 630 C CA . ASP A 1 79 ? 3.527 7.917 -7.059 1.00 87.94 79 ASP A CA 1
ATOM 631 C C . ASP A 1 79 ? 4.122 7.236 -8.304 1.00 87.94 79 ASP A C 1
ATOM 633 O O . ASP A 1 79 ? 4.998 6.378 -8.159 1.00 87.94 79 ASP A O 1
ATOM 637 N N . PRO A 1 80 ? 3.702 7.596 -9.529 1.00 84.25 80 PRO A N 1
ATOM 638 C CA . PRO A 1 80 ? 4.326 7.099 -10.748 1.00 84.25 80 PRO A CA 1
ATOM 639 C C . PRO A 1 80 ? 5.822 7.403 -10.834 1.00 84.25 80 PRO A C 1
ATOM 641 O O . PRO A 1 80 ? 6.525 6.682 -11.516 1.00 84.25 80 PRO A O 1
ATOM 644 N N . VAL A 1 81 ? 6.359 8.415 -10.154 1.00 85.25 81 VAL A N 1
ATOM 645 C CA . VAL A 1 81 ? 7.808 8.679 -10.133 1.00 85.25 81 VAL A CA 1
ATOM 646 C C . VAL A 1 81 ? 8.532 7.699 -9.206 1.00 85.25 81 VAL A C 1
ATOM 648 O O . VAL A 1 81 ? 9.629 7.241 -9.525 1.00 85.25 81 VAL A O 1
ATOM 651 N N . ASN A 1 82 ? 7.913 7.326 -8.084 1.00 85.25 82 ASN A N 1
ATOM 652 C CA . ASN A 1 82 ? 8.478 6.397 -7.109 1.00 85.25 82 ASN A CA 1
ATOM 653 C C . ASN A 1 82 ? 7.423 5.406 -6.595 1.00 85.25 82 ASN A C 1
ATOM 655 O O . ASN A 1 82 ? 6.890 5.535 -5.491 1.00 85.25 82 ASN A O 1
ATOM 659 N N . ILE A 1 83 ? 7.162 4.371 -7.397 1.00 83.75 83 ILE A N 1
ATOM 660 C CA . ILE A 1 83 ? 6.109 3.377 -7.131 1.00 83.75 83 ILE A CA 1
ATOM 661 C C . ILE A 1 83 ? 6.335 2.564 -5.850 1.00 83.75 83 ILE A C 1
ATOM 663 O O . ILE A 1 83 ? 5.398 1.965 -5.333 1.00 83.75 83 ILE A O 1
ATOM 667 N N . LEU A 1 84 ? 7.568 2.526 -5.338 1.00 85.69 84 LEU A N 1
ATOM 668 C CA . LEU A 1 84 ? 7.925 1.778 -4.132 1.00 85.69 84 LEU A CA 1
ATOM 669 C C . LEU A 1 84 ? 7.773 2.602 -2.852 1.00 85.69 84 LEU A C 1
ATOM 671 O O . LEU A 1 84 ? 7.886 2.038 -1.767 1.00 85.69 84 LEU A O 1
ATOM 675 N N . LYS A 1 85 ? 7.507 3.907 -2.962 1.00 87.88 85 LYS A N 1
ATOM 676 C CA . LYS A 1 85 ? 7.323 4.801 -1.819 1.00 87.88 85 LYS A CA 1
ATOM 677 C C . LYS A 1 85 ? 5.952 5.482 -1.882 1.00 87.88 85 LYS A C 1
ATOM 679 O O . LYS A 1 85 ? 5.870 6.674 -2.188 1.00 87.88 85 LYS A O 1
ATOM 684 N N . PRO A 1 86 ? 4.862 4.732 -1.651 1.00 89.56 86 PRO A N 1
ATOM 685 C CA . PRO A 1 86 ? 3.525 5.297 -1.692 1.00 89.56 86 PRO A CA 1
ATOM 686 C C . PRO A 1 86 ? 3.300 6.264 -0.528 1.00 89.56 86 PRO A C 1
ATOM 688 O O . PRO A 1 86 ? 3.841 6.102 0.564 1.00 89.56 86 PRO A O 1
ATOM 691 N N . LYS A 1 87 ? 2.434 7.252 -0.745 1.00 90.56 87 LYS A N 1
ATOM 692 C CA . LYS A 1 87 ? 1.905 8.085 0.333 1.00 90.56 87 LYS A CA 1
ATOM 693 C C . LYS A 1 87 ? 0.768 7.344 1.026 1.00 90.56 87 LYS A C 1
ATOM 695 O O . LYS A 1 87 ? -0.135 6.844 0.353 1.00 90.56 87 LYS A O 1
ATOM 700 N N . ILE A 1 88 ? 0.789 7.302 2.354 1.00 91.81 88 ILE A N 1
ATOM 701 C CA . ILE A 1 88 ? -0.214 6.592 3.149 1.00 91.81 88 ILE A CA 1
ATOM 702 C C . ILE A 1 88 ? -0.951 7.601 4.022 1.00 91.81 88 ILE A C 1
ATOM 704 O O . ILE A 1 88 ? -0.349 8.273 4.856 1.00 91.81 88 ILE A O 1
ATOM 708 N N . ASP A 1 89 ? -2.263 7.694 3.843 1.00 91.31 89 ASP A N 1
ATOM 709 C CA . ASP A 1 89 ? -3.139 8.531 4.653 1.00 91.31 89 ASP A CA 1
ATOM 710 C C . ASP A 1 89 ? -4.125 7.643 5.430 1.00 91.31 89 ASP A C 1
ATOM 712 O O . ASP A 1 89 ? -4.678 6.669 4.906 1.00 91.31 89 ASP A O 1
ATOM 716 N N . LEU A 1 90 ? -4.370 7.998 6.693 1.00 91.75 90 LEU A N 1
ATOM 717 C CA . LEU A 1 90 ? -5.336 7.327 7.559 1.00 91.75 90 LEU A CA 1
ATOM 718 C C . LEU A 1 90 ? -6.484 8.257 7.916 1.00 91.75 90 LEU A C 1
ATOM 720 O O . LEU A 1 90 ? -6.281 9.387 8.355 1.00 91.75 90 LEU A O 1
ATOM 724 N N . LYS A 1 91 ? -7.708 7.744 7.811 1.00 92.06 91 LYS A N 1
ATOM 725 C CA . LYS A 1 91 ? -8.911 8.454 8.234 1.00 92.06 91 LYS A CA 1
ATOM 726 C C . LYS A 1 91 ? -9.674 7.626 9.268 1.00 92.06 91 LYS A C 1
ATOM 728 O O . LYS A 1 91 ? -10.329 6.648 8.894 1.00 92.06 91 LYS A O 1
ATOM 733 N N . PRO A 1 92 ? -9.617 7.994 10.558 1.00 91.81 92 PRO A N 1
ATOM 734 C CA . PRO A 1 92 ? -10.514 7.448 11.568 1.00 91.81 92 PRO A CA 1
ATOM 735 C C . PRO A 1 92 ? -11.977 7.616 11.150 1.00 91.81 92 PRO A C 1
ATOM 737 O O . PRO A 1 92 ? -12.384 8.689 10.706 1.00 91.81 92 PRO A O 1
ATOM 740 N N . MET A 1 93 ? -12.760 6.547 11.270 1.00 91.38 93 MET A N 1
ATOM 741 C CA . MET A 1 93 ? -14.179 6.532 10.902 1.00 91.38 93 MET A CA 1
ATOM 742 C C . MET A 1 93 ? -15.080 6.262 12.109 1.00 91.38 93 MET A C 1
ATOM 744 O O . MET A 1 93 ? -16.162 6.835 12.194 1.00 91.38 93 MET A O 1
ATOM 748 N N . ILE A 1 94 ? -14.665 5.367 13.012 1.00 91.00 94 ILE A N 1
ATOM 749 C CA . ILE A 1 94 ? -15.421 4.973 14.210 1.00 91.00 94 ILE A CA 1
ATOM 750 C C . ILE A 1 94 ? -14.434 4.738 15.356 1.00 91.00 94 ILE A C 1
ATOM 752 O O . ILE A 1 94 ? -13.401 4.105 15.139 1.00 91.00 94 ILE A O 1
ATOM 756 N N . GLY A 1 95 ? -14.790 5.192 16.559 1.00 86.38 95 GLY A N 1
ATOM 757 C CA . GLY A 1 95 ? -13.982 5.070 17.775 1.00 86.38 95 GLY A CA 1
ATOM 758 C C . GLY A 1 95 ? -13.040 6.260 17.989 1.00 86.38 95 GLY A C 1
ATOM 759 O O . GLY A 1 95 ? -12.735 6.998 17.053 1.00 86.38 95 GLY A O 1
ATOM 760 N N . ASP A 1 96 ? -12.582 6.449 19.230 1.00 86.06 96 ASP A N 1
ATOM 761 C CA . ASP A 1 96 ? -11.539 7.432 19.554 1.00 86.06 96 ASP A CA 1
ATOM 762 C C . ASP A 1 96 ? -10.174 6.873 19.125 1.00 86.06 96 ASP A C 1
ATOM 764 O O . ASP A 1 96 ? -9.601 5.993 19.774 1.00 86.06 96 ASP A O 1
ATOM 768 N N . ILE A 1 97 ? -9.703 7.315 17.958 1.00 86.06 97 ILE A N 1
ATOM 769 C CA . ILE A 1 97 ? -8.485 6.823 17.314 1.00 86.06 97 ILE A CA 1
ATOM 770 C C . ILE A 1 97 ? -7.559 8.006 17.046 1.00 86.06 97 ILE A C 1
ATOM 772 O O . ILE A 1 97 ? -7.827 8.839 16.180 1.00 86.06 97 ILE A O 1
ATOM 776 N N . LYS A 1 98 ? -6.421 8.031 17.741 1.00 84.44 98 LYS A N 1
ATOM 777 C CA . LYS A 1 98 ? -5.374 9.047 17.573 1.00 84.44 98 LYS A CA 1
ATOM 778 C C . LYS A 1 98 ? -4.233 8.494 16.726 1.00 84.44 98 LYS A C 1
ATOM 780 O O . LYS A 1 98 ? -3.399 7.742 17.217 1.00 84.44 98 LYS A O 1
ATOM 785 N N . VAL A 1 99 ? -4.204 8.851 15.444 1.00 84.56 99 VAL A N 1
ATOM 786 C CA . VAL A 1 99 ? -3.255 8.300 14.450 1.00 84.56 99 VAL A CA 1
ATOM 787 C C . VAL A 1 99 ? -1.848 8.915 14.500 1.00 84.56 99 VAL A C 1
ATOM 789 O O . VAL A 1 99 ? -0.951 8.448 13.804 1.00 84.56 99 VAL A O 1
ATOM 792 N N . GLU A 1 100 ? -1.629 9.921 15.350 1.00 80.06 100 GLU A N 1
ATOM 793 C CA . GLU A 1 100 ? -0.397 10.728 15.436 1.00 80.06 100 GLU A CA 1
ATOM 794 C C . GLU A 1 100 ? 0.872 9.899 15.726 1.00 80.06 100 GLU A C 1
ATOM 796 O O . GLU A 1 100 ? 1.963 10.287 15.322 1.00 80.06 100 GLU A O 1
ATOM 801 N N . GLY A 1 101 ? 0.745 8.724 16.355 1.00 76.56 101 GLY A N 1
ATOM 802 C CA . GLY A 1 101 ? 1.863 7.798 16.606 1.00 76.56 101 GLY A CA 1
ATOM 803 C C . GLY A 1 101 ? 2.050 6.692 15.559 1.00 76.56 101 GLY A C 1
ATOM 804 O O . GLY A 1 101 ? 3.013 5.930 15.640 1.00 76.56 101 GLY A O 1
ATOM 805 N N . LEU A 1 102 ? 1.128 6.569 14.601 1.00 85.25 102 LEU A N 1
ATOM 806 C CA . LEU A 1 102 ? 1.154 5.521 13.579 1.00 85.25 102 LEU A CA 1
ATOM 807 C C . LEU A 1 102 ? 1.764 6.020 12.265 1.00 85.25 102 LEU A C 1
ATOM 809 O O . LEU A 1 102 ? 2.401 5.237 11.567 1.00 85.25 102 LEU A O 1
ATOM 813 N N . GLN A 1 103 ? 1.633 7.318 11.969 1.00 80.19 103 GLN A N 1
ATOM 814 C CA . GLN A 1 103 ? 2.092 7.917 10.711 1.00 80.19 103 GLN A CA 1
ATOM 815 C C . GLN A 1 103 ? 3.587 7.673 10.450 1.00 80.19 103 GLN A C 1
ATOM 817 O O . GLN A 1 103 ? 3.939 7.196 9.380 1.00 80.19 103 GLN A O 1
ATOM 822 N N . GLY A 1 104 ? 4.454 7.871 11.452 1.00 80.69 104 GLY A N 1
ATOM 823 C CA . GLY A 1 104 ? 5.896 7.644 11.284 1.00 80.69 104 GLY A CA 1
ATOM 824 C C . GLY A 1 104 ? 6.262 6.194 10.942 1.00 80.69 104 GLY A C 1
ATOM 825 O O . GLY A 1 104 ? 7.157 5.965 10.141 1.00 80.69 104 GLY A O 1
ATOM 826 N N . LYS A 1 105 ? 5.528 5.208 11.478 1.00 84.19 105 LYS A N 1
ATOM 827 C CA . LYS A 1 105 ? 5.733 3.784 11.146 1.00 84.19 105 LYS A CA 1
ATOM 828 C C . LYS A 1 105 ? 5.203 3.424 9.760 1.00 84.19 105 LYS A C 1
ATOM 830 O O . LYS A 1 105 ? 5.677 2.478 9.142 1.00 84.19 105 LYS A O 1
ATOM 835 N N . LEU A 1 106 ? 4.186 4.142 9.290 1.00 85.50 106 LEU A N 1
ATOM 836 C CA . LEU A 1 106 ? 3.658 3.966 7.941 1.00 85.50 106 LEU A CA 1
ATOM 837 C C . LEU A 1 106 ? 4.606 4.554 6.900 1.00 85.50 106 LEU A C 1
ATOM 839 O O . LEU A 1 106 ? 4.785 3.940 5.858 1.00 85.50 106 LEU A O 1
ATOM 843 N N . ASP A 1 107 ? 5.275 5.665 7.205 1.00 81.62 107 ASP A N 1
ATOM 844 C CA . ASP A 1 107 ? 6.267 6.270 6.308 1.00 81.62 107 ASP A CA 1
ATOM 845 C C . ASP A 1 107 ? 7.503 5.368 6.084 1.00 81.62 107 ASP A C 1
ATOM 847 O O . ASP A 1 107 ? 8.213 5.528 5.090 1.00 81.62 107 ASP A O 1
ATOM 851 N N . GLU A 1 108 ? 7.740 4.400 6.980 1.00 84.00 108 GLU A N 1
ATOM 852 C CA . GLU A 1 108 ? 8.756 3.342 6.848 1.00 84.00 108 GLU A CA 1
ATOM 853 C C . GLU A 1 108 ? 8.294 2.154 5.982 1.00 84.00 108 GLU A C 1
ATOM 855 O O . GLU A 1 108 ? 9.103 1.297 5.630 1.00 84.00 108 GLU A O 1
ATOM 860 N N . CYS A 1 109 ? 7.006 2.070 5.627 1.00 82.25 109 CYS A N 1
ATOM 861 C CA . CYS A 1 109 ? 6.492 1.007 4.766 1.00 82.25 109 CYS A CA 1
ATOM 862 C C . CYS A 1 109 ? 6.825 1.312 3.302 1.00 82.25 109 CYS A C 1
ATOM 864 O O . CYS A 1 109 ? 6.020 1.903 2.580 1.00 82.25 109 CYS A O 1
ATOM 866 N N . ASP A 1 110 ? 7.991 0.864 2.845 1.00 81.56 110 ASP A N 1
ATOM 867 C CA . ASP A 1 110 ? 8.409 0.954 1.449 1.00 81.56 110 ASP A CA 1
ATOM 868 C C . ASP A 1 110 ? 8.626 -0.425 0.798 1.00 81.56 110 ASP A C 1
ATOM 870 O O . ASP A 1 110 ? 8.636 -1.483 1.436 1.00 81.56 110 ASP A O 1
ATOM 874 N N . GLY A 1 111 ? 8.719 -0.424 -0.530 1.00 74.56 111 GLY A N 1
ATOM 875 C CA . GLY A 1 111 ? 9.113 -1.599 -1.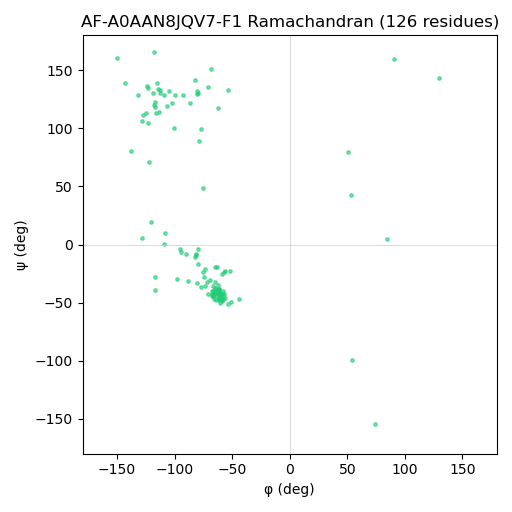297 1.00 74.56 111 GLY A CA 1
ATOM 876 C C . GLY A 1 111 ? 8.050 -2.698 -1.416 1.00 74.56 111 GLY A C 1
ATOM 877 O O . GLY A 1 111 ? 6.837 -2.473 -1.398 1.00 74.56 111 GLY A O 1
ATOM 878 N N . ARG A 1 112 ? 8.528 -3.931 -1.629 1.00 74.81 112 ARG A N 1
ATOM 879 C CA . ARG A 1 112 ? 7.678 -5.112 -1.859 1.00 74.81 112 ARG A CA 1
ATOM 880 C C . ARG A 1 112 ? 6.970 -5.517 -0.563 1.00 74.81 112 ARG A C 1
ATOM 882 O O . ARG A 1 112 ? 7.607 -5.614 0.483 1.00 74.81 112 ARG A O 1
ATOM 889 N N . GLY A 1 113 ? 5.674 -5.823 -0.622 1.00 79.25 113 GLY A N 1
ATOM 890 C CA . GLY A 1 113 ? 4.910 -6.188 0.574 1.00 79.25 113 GLY A CA 1
ATOM 891 C C . GLY A 1 113 ? 4.360 -4.997 1.361 1.00 79.25 113 GLY A C 1
ATOM 892 O O . GLY A 1 113 ? 3.797 -5.216 2.433 1.00 79.25 113 GLY A O 1
ATOM 893 N N . CYS A 1 114 ? 4.518 -3.761 0.871 1.00 86.00 114 CYS A N 1
ATOM 894 C CA . CYS A 1 114 ? 4.132 -2.531 1.569 1.00 86.00 114 CYS A CA 1
ATOM 895 C C . CYS A 1 114 ? 2.680 -2.576 2.088 1.00 86.00 114 CYS A C 1
ATOM 897 O O . CYS A 1 114 ? 2.445 -2.394 3.281 1.00 86.00 114 CYS A O 1
ATOM 899 N N . ILE A 1 115 ? 1.704 -2.943 1.248 1.00 87.94 115 ILE A N 1
ATOM 900 C CA . ILE A 1 115 ? 0.282 -2.980 1.646 1.00 87.94 115 ILE A CA 1
ATOM 901 C C . ILE A 1 115 ? 0.038 -3.988 2.778 1.00 87.94 115 ILE A C 1
ATOM 903 O O . ILE A 1 115 ? -0.702 -3.710 3.723 1.00 87.94 115 ILE A O 1
ATOM 907 N N . LYS A 1 116 ? 0.701 -5.148 2.732 1.00 86.56 116 LYS A N 1
ATOM 908 C CA . LYS A 1 116 ? 0.605 -6.164 3.785 1.00 86.56 116 LYS A CA 1
ATOM 909 C C . LYS A 1 116 ? 1.185 -5.661 5.112 1.00 86.56 116 LYS A C 1
ATOM 911 O O . LYS A 1 116 ? 0.621 -5.946 6.168 1.00 86.56 116 LYS A O 1
ATOM 916 N N . GLN A 1 117 ? 2.302 -4.934 5.066 1.00 88.81 117 GLN A N 1
ATOM 917 C CA . GLN A 1 117 ? 2.919 -4.337 6.254 1.00 88.81 117 GLN A CA 1
ATOM 918 C C . GLN A 1 117 ? 2.015 -3.261 6.866 1.00 88.81 117 GLN A C 1
ATOM 920 O O . GLN A 1 117 ? 1.741 -3.315 8.066 1.00 88.81 117 GLN A O 1
ATOM 925 N N . ILE A 1 118 ? 1.471 -2.366 6.033 1.00 90.06 118 ILE A N 1
ATOM 926 C CA . ILE A 1 118 ? 0.492 -1.343 6.430 1.00 90.06 118 ILE A CA 1
ATOM 927 C C . ILE A 1 118 ? -0.698 -1.992 7.137 1.00 90.06 118 ILE A C 1
ATOM 929 O O . ILE A 1 118 ? -1.064 -1.591 8.241 1.00 90.06 118 ILE A O 1
ATOM 933 N N . LEU A 1 119 ? -1.286 -3.024 6.524 1.00 89.50 119 LEU A N 1
ATOM 934 C CA . LEU A 1 119 ? -2.438 -3.718 7.087 1.00 89.50 119 LEU A CA 1
ATOM 935 C C . LEU A 1 119 ? -2.128 -4.284 8.478 1.00 89.50 119 LEU A C 1
ATOM 937 O O . LEU A 1 119 ? -2.906 -4.069 9.406 1.00 89.50 119 LEU A O 1
ATOM 941 N N . LYS A 1 120 ? -0.984 -4.959 8.635 1.00 89.81 120 LYS A N 1
ATOM 942 C CA . LYS A 1 120 ? -0.568 -5.536 9.917 1.00 89.81 120 LYS A CA 1
ATOM 943 C C . LYS A 1 120 ? -0.390 -4.461 10.993 1.00 89.81 120 LYS A C 1
ATOM 945 O O . LYS A 1 120 ? -0.929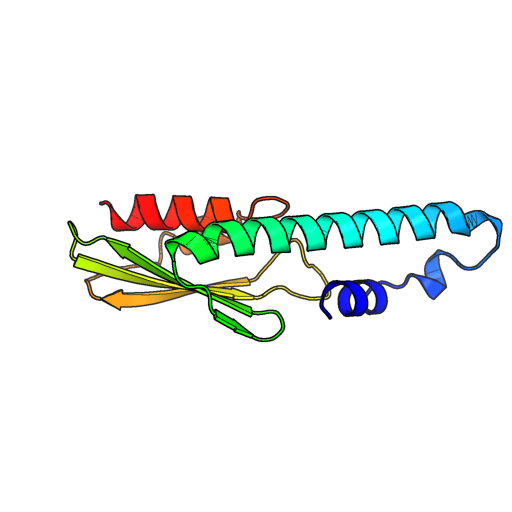 -4.603 12.086 1.00 89.81 120 LYS A O 1
ATOM 950 N N . LEU A 1 121 ? 0.308 -3.369 10.673 1.00 90.88 121 LEU A N 1
ATOM 951 C CA . LEU A 1 121 ? 0.516 -2.254 11.603 1.00 90.88 121 LEU A CA 1
ATOM 952 C C . LEU A 1 121 ? -0.809 -1.660 12.088 1.00 90.88 121 LEU A C 1
ATOM 954 O O . LEU A 1 121 ? -0.969 -1.383 13.275 1.00 90.88 121 LEU A O 1
ATOM 958 N N . ILE A 1 122 ? -1.765 -1.480 11.176 1.00 90.12 122 ILE A N 1
ATOM 959 C CA . ILE A 1 122 ? -3.070 -0.902 11.503 1.00 90.12 122 ILE A CA 1
ATOM 960 C C . ILE A 1 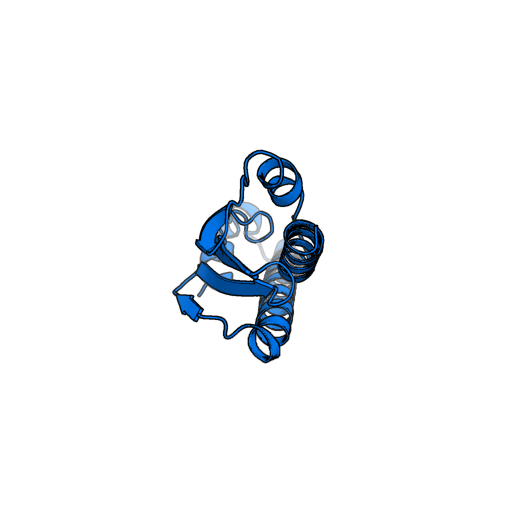122 ? -3.904 -1.874 12.335 1.00 90.12 122 ILE A C 1
ATOM 962 O O . ILE A 1 122 ? -4.522 -1.444 13.306 1.00 90.12 122 ILE A O 1
ATOM 966 N N . GLN A 1 123 ? -3.911 -3.166 11.997 1.00 89.12 123 GLN A N 1
ATOM 967 C CA . GLN A 1 123 ? -4.605 -4.199 12.772 1.00 89.12 123 GLN A CA 1
ATOM 968 C C . GLN A 1 123 ? -4.100 -4.268 14.213 1.00 89.12 123 GLN A C 1
ATOM 970 O O . GLN A 1 123 ? -4.912 -4.239 15.139 1.00 89.12 123 GLN A O 1
ATOM 975 N N . ASP A 1 124 ? -2.779 -4.311 14.392 1.00 89.56 124 ASP A N 1
ATOM 976 C CA . ASP A 1 124 ? -2.146 -4.342 15.711 1.00 89.56 124 ASP A CA 1
ATOM 977 C C . ASP A 1 124 ? -2.495 -3.072 16.502 1.00 89.56 124 ASP A C 1
ATOM 979 O O . ASP A 1 124 ? -2.819 -3.135 17.686 1.00 89.56 124 ASP A O 1
ATOM 983 N N . PHE A 1 125 ? -2.512 -1.915 15.834 1.00 88.44 125 PHE A N 1
ATOM 984 C CA . PHE A 1 125 ? -2.843 -0.634 16.451 1.00 88.44 125 PHE A CA 1
ATOM 985 C C . PHE A 1 125 ? -4.300 -0.539 16.929 1.00 88.44 125 PHE A C 1
ATOM 987 O O . PHE A 1 125 ? -4.553 -0.065 18.035 1.00 88.44 125 PHE A O 1
ATOM 994 N N . ILE A 1 126 ? -5.272 -0.987 16.127 1.00 88.00 126 ILE A N 1
ATOM 995 C CA . ILE A 1 126 ? -6.694 -0.920 16.507 1.00 88.00 126 ILE A CA 1
ATOM 996 C C . ILE A 1 126 ? -7.132 -2.061 17.437 1.00 88.00 126 ILE A C 1
ATOM 998 O O . ILE A 1 126 ? -8.273 -2.053 17.902 1.00 88.00 126 ILE A O 1
ATOM 1002 N N . ALA A 1 127 ? -6.278 -3.063 17.665 1.00 82.38 127 ALA A N 1
ATOM 1003 C CA . ALA A 1 127 ? -6.528 -4.167 18.592 1.00 82.38 127 ALA A CA 1
ATOM 1004 C C . ALA A 1 127 ? -6.280 -3.818 20.065 1.00 82.38 127 ALA A C 1
ATOM 1006 O O . ALA A 1 127 ? -6.771 -4.540 20.934 1.00 82.38 127 ALA A O 1
ATOM 1007 N N . ILE A 1 128 ? -5.563 -2.723 20.320 1.00 74.69 128 ILE A N 1
ATOM 1008 C CA . ILE A 1 128 ? -5.343 -2.115 21.640 1.00 74.69 128 ILE A CA 1
ATOM 1009 C C . ILE A 1 128 ? -6.532 -1.213 21.979 1.00 74.69 128 ILE A C 1
ATOM 1011 O O . ILE A 1 128 ? -6.976 -1.218 23.143 1.00 74.69 128 ILE A O 1
#

Solvent-accessible surface area (backbone atoms only — not comparable to full-atom values): 7295 Å² total; per-residue (Å²): 108,61,63,60,48,27,56,68,64,42,68,52,70,84,73,39,75,53,90,90,30,49,68,61,51,50,51,54,53,49,53,47,49,54,52,49,52,50,51,50,56,44,49,54,64,45,31,83,75,35,65,57,48,78,55,99,54,32,44,32,35,51,52,74,33,79,93,65,51,28,29,36,38,40,37,41,34,46,35,45,84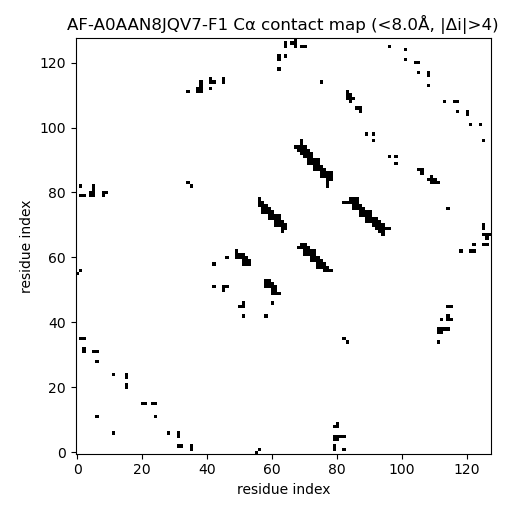,42,67,46,58,46,51,76,49,80,43,73,74,38,59,97,67,82,59,83,80,48,53,69,64,50,75,67,45,48,51,88,61,25,65,57,52,49,51,50,56,50,52,60,60,50,72,109

Radius of gyration: 17.44 Å; Cα contacts (8 Å, |Δi|>4): 172; chains: 1; bounding box: 40×22×51 Å

Sequence (128 aa):
MLAVDHLNAQPLLSQYLGQTRLPQLLDVVSDVMCSVENIINDVCRVDDQYMVDIQQYRVEFNVLNIKTVKKIKVIVTFDPVNILKPKIDLKPMIGDIKVEGLQGKLDECDGRGCIKQILKLIQDFIAI